Protein AF-A0A915CL93-F1 (afdb_monomer_lite)

Organism: Parascaris univalens (NCBI:txid6257)

InterPro domains:
  IPR016641 Nascent polypeptide-associated complex subunit alpha-like [PTHR21713] (2-51)
  IPR044034 Nascent polypeptide-associated complex subunit alpha-like, UBA domain [PF19026] (11-50)

Secondary structure (DSSP, 8-state):
---------TTS-HHHHHHHHHHHT--HHHHHHHHHHTTT-HHHHHHHHH-

pLDDT: mean 84.63, std 12.68, range [45.41, 93.06]

Foldseek 3Di:
DPPPPPLDLVPADPVLLVLLCVLLVDDSNLSSVLCVVVVNPSVSSNVVSND

Structure (mmCIF, N/CA/C/O backbone):
data_AF-A0A915CL93-F1
#
_entry.id   AF-A0A915CL93-F1
#
loop_
_atom_site.group_PDB
_atom_site.id
_atom_site.type_symbol
_atom_site.label_atom_id
_atom_site.label_alt_id
_atom_site.label_comp_id
_atom_site.label_asym_id
_atom_site.label_entity_id
_atom_site.label_seq_id
_atom_site.pdbx_PDB_ins_code
_atom_site.Cartn_x
_atom_site.Cartn_y
_atom_site.Cartn_z
_atom_site.occupancy
_atom_site.B_iso_or_equiv
_atom_site.auth_seq_id
_atom_site.auth_comp_id
_atom_site.auth_asym_id
_atom_site.auth_atom_id
_atom_site.pdbx_PDB_model_num
ATOM 1 N N . SER A 1 1 ? -1.602 24.017 -4.176 1.00 45.72 1 SER A N 1
ATOM 2 C CA . SER A 1 1 ? -1.655 23.620 -2.760 1.00 45.72 1 SER A CA 1
ATOM 3 C C . SER A 1 1 ? -1.910 22.136 -2.722 1.00 45.72 1 SER A C 1
ATOM 5 O O . SER A 1 1 ? -3.061 21.708 -2.712 1.00 45.72 1 SER A O 1
ATOM 7 N N . ASP A 1 2 ? -0.835 21.375 -2.880 1.00 45.41 2 ASP A N 1
ATOM 8 C CA . ASP A 1 2 ? -0.856 19.925 -2.998 1.00 45.41 2 ASP A CA 1
ATOM 9 C C . ASP A 1 2 ? -1.463 19.332 -1.731 1.00 45.41 2 ASP A C 1
ATOM 11 O O . ASP A 1 2 ? -0.994 19.573 -0.622 1.00 45.41 2 ASP A O 1
ATOM 15 N N . GLN A 1 3 ? -2.597 18.657 -1.906 1.00 53.09 3 GLN A N 1
ATOM 16 C CA . GLN A 1 3 ? -3.405 18.085 -0.836 1.00 53.09 3 GLN A CA 1
ATOM 17 C C . GLN A 1 3 ? -2.689 16.860 -0.247 1.00 53.09 3 GLN A C 1
ATOM 19 O O . GLN A 1 3 ? -3.104 15.719 -0.442 1.00 53.09 3 GLN A O 1
ATOM 24 N N . GLU A 1 4 ? -1.604 17.105 0.480 1.00 56.38 4 GLU A N 1
ATOM 25 C CA . GLU A 1 4 ? -0.989 16.186 1.437 1.00 56.38 4 GLU A CA 1
ATOM 26 C C . GLU A 1 4 ? -1.717 16.296 2.786 1.00 56.38 4 GLU A C 1
ATOM 28 O O . GLU A 1 4 ? -1.110 16.447 3.839 1.00 56.38 4 GLU A O 1
ATOM 33 N N . GLY A 1 5 ? -3.053 16.276 2.756 1.00 55.88 5 GLY A N 1
ATOM 34 C CA . GLY A 1 5 ? -3.833 16.075 3.972 1.00 55.88 5 GLY A CA 1
ATOM 35 C C . GLY A 1 5 ? -3.563 14.666 4.479 1.00 55.88 5 GLY A C 1
ATOM 36 O O . GLY A 1 5 ? -3.558 13.739 3.667 1.00 55.88 5 GLY A O 1
ATOM 37 N N . GLU A 1 6 ? -3.302 14.527 5.779 1.00 59.41 6 GLU A N 1
ATOM 38 C CA . GLU A 1 6 ? -3.071 13.253 6.464 1.00 59.41 6 GLU A CA 1
ATOM 39 C C . GLU A 1 6 ? -4.041 12.190 5.940 1.00 59.41 6 GLU A C 1
ATOM 41 O O . GLU A 1 6 ? -5.253 12.250 6.157 1.00 59.41 6 GLU A O 1
ATOM 46 N N . ILE A 1 7 ? -3.511 11.252 5.155 1.00 71.81 7 ILE A N 1
ATOM 47 C CA . ILE A 1 7 ? -4.335 10.208 4.567 1.00 71.81 7 ILE A CA 1
ATOM 48 C C . ILE A 1 7 ? -4.519 9.177 5.658 1.00 71.81 7 ILE A C 1
ATOM 50 O O . ILE A 1 7 ? -3.568 8.513 6.065 1.00 71.81 7 ILE A O 1
ATOM 54 N N . ASP A 1 8 ? -5.750 9.090 6.142 1.00 76.44 8 ASP A N 1
ATOM 55 C CA . ASP A 1 8 ? -6.141 8.143 7.167 1.00 76.44 8 ASP A CA 1
ATOM 56 C C . ASP A 1 8 ? -5.720 6.719 6.761 1.00 76.44 8 ASP A C 1
ATOM 58 O O . ASP A 1 8 ? -6.203 6.179 5.762 1.00 76.44 8 ASP A O 1
ATOM 62 N N . ALA A 1 9 ? -4.797 6.145 7.529 1.00 81.25 9 ALA A N 1
ATOM 63 C CA . ALA A 1 9 ? -4.290 4.787 7.366 1.00 81.25 9 ALA A CA 1
ATOM 64 C C . ALA A 1 9 ? -5.021 3.783 8.276 1.00 81.25 9 ALA A C 1
ATOM 66 O O . ALA A 1 9 ? -4.560 2.656 8.441 1.00 81.25 9 ALA A O 1
ATOM 67 N N . THR A 1 10 ? -6.145 4.173 8.893 1.00 84.62 10 THR A N 1
ATOM 68 C CA . THR A 1 10 ? -6.923 3.281 9.758 1.00 84.62 10 THR A CA 1
ATOM 69 C C . THR A 1 10 ? -7.360 2.043 8.977 1.00 84.62 10 THR A C 1
ATOM 71 O O . THR A 1 10 ? -8.033 2.147 7.953 1.00 84.62 10 THR A O 1
ATOM 74 N N . GLY A 1 11 ? -6.969 0.867 9.471 1.00 84.00 11 GLY A N 1
ATOM 75 C CA . GLY A 1 11 ? -7.269 -0.420 8.842 1.00 84.00 11 GLY A CA 1
ATOM 76 C C . GLY A 1 11 ? -6.275 -0.866 7.766 1.00 84.00 11 GLY A C 1
ATOM 77 O O . GLY A 1 11 ? -6.479 -1.937 7.206 1.00 84.00 11 GLY A O 1
ATOM 78 N N . ILE A 1 12 ? -5.219 -0.092 7.497 1.00 88.19 12 ILE A N 1
ATOM 79 C CA . ILE A 1 12 ? -4.085 -0.511 6.667 1.00 88.19 12 ILE A CA 1
ATOM 80 C C . ILE A 1 12 ? -2.930 -0.908 7.589 1.00 88.19 12 ILE A C 1
ATOM 82 O O . ILE A 1 12 ? -2.578 -0.163 8.507 1.00 88.19 12 ILE A O 1
ATOM 86 N N . GLU A 1 13 ? -2.307 -2.060 7.337 1.00 92.00 13 GLU A N 1
ATOM 87 C CA . GLU A 1 13 ? -1.105 -2.447 8.070 1.00 92.00 13 GLU A CA 1
ATOM 88 C C . GLU A 1 13 ? 0.098 -1.595 7.648 1.00 92.00 13 GLU A C 1
ATOM 90 O O . GLU A 1 13 ? 0.363 -1.364 6.469 1.00 92.00 13 GLU A O 1
ATOM 95 N N . GLU A 1 14 ? 0.889 -1.150 8.621 1.00 90.25 14 GLU A N 1
ATOM 96 C CA . GLU A 1 14 ? 2.078 -0.335 8.352 1.00 90.25 14 GLU A CA 1
ATOM 97 C C . GLU A 1 14 ? 3.118 -1.076 7.498 1.00 90.25 14 GLU A C 1
ATOM 99 O O . GLU A 1 14 ? 3.773 -0.475 6.645 1.00 90.25 14 GLU A O 1
ATOM 104 N N . LYS A 1 15 ? 3.184 -2.403 7.653 1.00 91.56 15 LYS A N 1
ATOM 105 C CA . LYS A 1 15 ? 4.007 -3.293 6.831 1.00 91.56 15 LYS A CA 1
ATOM 106 C C . LYS A 1 15 ? 3.616 -3.252 5.353 1.00 91.56 15 LYS A C 1
ATOM 108 O O . LYS A 1 15 ? 4.492 -3.283 4.489 1.00 91.56 15 LYS A O 1
ATOM 113 N N . ASP A 1 16 ? 2.325 -3.153 5.061 1.00 92.56 16 ASP A N 1
ATOM 114 C CA . ASP A 1 16 ? 1.808 -3.108 3.694 1.00 92.56 16 ASP A CA 1
ATOM 115 C C . ASP A 1 16 ? 2.182 -1.787 3.035 1.00 92.56 16 ASP A C 1
ATOM 117 O O . ASP A 1 16 ? 2.629 -1.752 1.890 1.00 92.56 16 ASP A O 1
ATOM 121 N N . ILE A 1 17 ? 2.085 -0.695 3.795 1.00 91.75 17 ILE A N 1
ATOM 122 C CA . ILE A 1 17 ? 2.499 0.634 3.349 1.00 91.75 17 ILE A CA 1
ATOM 123 C C . ILE A 1 17 ? 3.997 0.647 3.032 1.00 91.75 17 ILE A C 1
ATOM 125 O O . ILE A 1 17 ? 4.383 1.160 1.981 1.00 91.75 17 ILE A O 1
ATOM 129 N N . GLU A 1 18 ? 4.840 0.084 3.904 1.00 92.62 18 GLU A N 1
ATOM 130 C CA . GLU A 1 18 ? 6.284 -0.020 3.659 1.00 92.62 18 GLU A CA 1
ATOM 131 C C . GLU 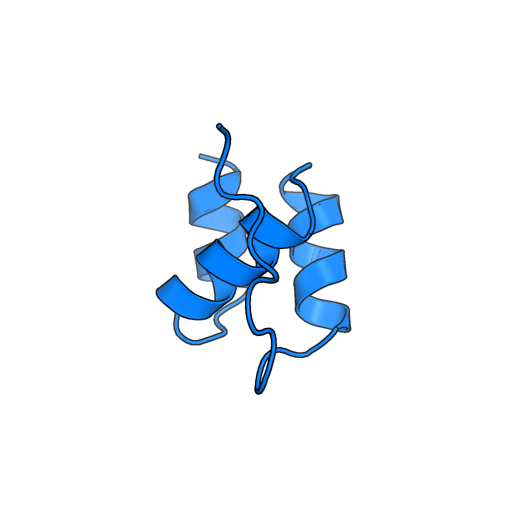A 1 18 ? 6.606 -0.881 2.435 1.00 92.62 18 GLU A C 1
ATOM 133 O O . GLU A 1 18 ? 7.422 -0.472 1.606 1.00 92.62 18 GLU A O 1
ATOM 138 N N . LEU A 1 19 ? 5.947 -2.033 2.279 1.00 92.69 19 LEU A N 1
ATOM 139 C CA . LEU A 1 19 ? 6.123 -2.902 1.114 1.00 92.69 19 LEU A CA 1
ATOM 140 C C . LEU A 1 19 ? 5.756 -2.181 -0.182 1.00 92.69 19 LEU A C 1
ATOM 142 O O . LEU A 1 19 ? 6.532 -2.212 -1.138 1.00 92.69 19 LEU A O 1
ATOM 146 N N . VAL A 1 20 ? 4.615 -1.493 -0.206 1.00 91.56 20 VAL A N 1
ATOM 147 C CA . VAL A 1 20 ? 4.170 -0.721 -1.370 1.00 91.56 20 VAL A CA 1
ATOM 148 C C . VAL A 1 20 ? 5.118 0.446 -1.649 1.00 91.56 20 VAL A C 1
ATOM 150 O O . VAL A 1 20 ? 5.510 0.644 -2.797 1.00 91.56 20 VAL A O 1
ATOM 153 N N . CYS A 1 21 ? 5.553 1.189 -0.626 1.00 92.38 21 CYS A N 1
ATOM 154 C CA . CYS A 1 21 ? 6.525 2.274 -0.796 1.00 92.38 21 CYS A CA 1
ATOM 155 C C . CYS A 1 21 ? 7.854 1.762 -1.357 1.00 92.38 21 CYS A C 1
ATOM 157 O O . CYS A 1 21 ? 8.406 2.378 -2.264 1.00 92.38 21 CYS A O 1
ATOM 159 N N . SER A 1 22 ? 8.358 0.636 -0.844 1.00 93.06 22 SER A N 1
ATOM 160 C CA . SER A 1 22 ? 9.648 0.080 -1.252 1.00 93.06 22 SER A CA 1
ATOM 161 C C . SER A 1 22 ? 9.607 -0.568 -2.633 1.00 93.06 22 SER A C 1
ATOM 163 O O . SER A 1 22 ? 10.589 -0.462 -3.363 1.00 93.06 22 SER A O 1
ATOM 165 N N . GLN A 1 23 ? 8.524 -1.263 -2.992 1.00 91.38 23 GLN A N 1
ATOM 166 C CA . GLN A 1 23 ? 8.427 -1.942 -4.288 1.00 91.38 23 GLN A CA 1
ATOM 167 C C . GLN A 1 23 ? 7.979 -1.008 -5.409 1.00 91.38 23 GLN A C 1
ATOM 169 O O . GLN A 1 23 ? 8.525 -1.075 -6.506 1.00 91.38 23 GLN A O 1
ATOM 174 N N . ALA A 1 24 ? 7.021 -0.120 -5.137 1.00 91.69 24 ALA A N 1
ATOM 175 C CA . ALA A 1 24 ? 6.535 0.834 -6.127 1.00 91.69 24 ALA A CA 1
ATOM 176 C C . ALA A 1 24 ? 7.316 2.156 -6.142 1.00 91.69 24 ALA A C 1
ATOM 178 O O . ALA A 1 24 ? 7.069 3.008 -6.991 1.00 91.69 24 ALA A O 1
ATOM 179 N N . ASN A 1 25 ? 8.267 2.335 -5.218 1.00 90.31 25 ASN A N 1
ATOM 180 C CA . ASN A 1 25 ? 9.091 3.537 -5.096 1.00 90.31 25 ASN A CA 1
ATOM 181 C C . ASN A 1 25 ? 8.244 4.825 -4.994 1.00 90.31 25 ASN A C 1
ATOM 183 O O . ASN A 1 25 ? 8.518 5.839 -5.642 1.00 90.31 25 ASN A O 1
ATOM 187 N N . VAL A 1 26 ? 7.181 4.769 -4.185 1.00 89.69 26 VAL A N 1
ATOM 188 C CA . VAL A 1 26 ? 6.240 5.877 -3.959 1.00 89.69 26 VAL A CA 1
ATOM 189 C C . VAL A 1 26 ? 6.268 6.366 -2.515 1.00 89.69 26 VAL A C 1
ATOM 191 O O . VAL A 1 26 ? 6.772 5.702 -1.615 1.00 89.69 26 VAL A O 1
ATOM 194 N N . THR A 1 27 ? 5.695 7.546 -2.278 1.00 90.44 27 THR A N 1
ATOM 195 C CA . THR A 1 27 ? 5.550 8.096 -0.927 1.00 90.44 27 THR A CA 1
ATOM 196 C C . THR A 1 27 ? 4.472 7.365 -0.129 1.00 90.44 27 THR A C 1
ATOM 198 O O . THR A 1 27 ? 3.510 6.837 -0.694 1.00 90.44 27 THR A O 1
ATOM 201 N N . ARG A 1 28 ? 4.576 7.428 1.206 1.00 89.50 28 ARG A N 1
ATOM 202 C CA . ARG A 1 28 ? 3.615 6.833 2.150 1.00 89.50 28 ARG A CA 1
ATOM 203 C C . ARG A 1 28 ? 2.164 7.182 1.815 1.00 89.50 28 ARG A C 1
ATOM 205 O O . ARG A 1 28 ? 1.314 6.306 1.747 1.00 89.50 28 ARG A O 1
ATOM 212 N N . ASN A 1 29 ? 1.894 8.450 1.514 1.00 89.25 29 ASN A N 1
ATOM 213 C CA . ASN A 1 29 ? 0.562 8.924 1.138 1.00 89.25 29 ASN A CA 1
ATOM 214 C C . ASN A 1 29 ? 0.031 8.247 -0.137 1.00 89.25 29 ASN A C 1
ATOM 216 O O . ASN A 1 29 ? -1.138 7.868 -0.205 1.00 89.25 29 ASN A O 1
ATOM 220 N N . ARG A 1 30 ? 0.881 8.060 -1.152 1.00 89.06 30 ARG A N 1
ATOM 221 C CA . ARG A 1 30 ? 0.492 7.345 -2.375 1.00 89.06 30 ARG A CA 1
ATOM 222 C C . ARG A 1 30 ? 0.237 5.867 -2.111 1.00 89.06 30 ARG A C 1
ATOM 224 O O . ARG A 1 30 ? -0.769 5.356 -2.594 1.00 89.06 30 ARG A O 1
ATOM 231 N N . ALA A 1 31 ? 1.084 5.226 -1.309 1.00 91.44 31 ALA A N 1
ATOM 232 C CA . ALA A 1 31 ? 0.896 3.840 -0.899 1.00 91.44 31 ALA A CA 1
ATOM 233 C C . ALA A 1 31 ? -0.425 3.641 -0.139 1.00 91.44 31 ALA A C 1
ATOM 235 O O . ALA A 1 31 ? -1.209 2.773 -0.504 1.00 91.44 31 ALA A O 1
ATOM 236 N N . ILE A 1 32 ? -0.726 4.499 0.842 1.00 90.19 32 ILE A N 1
ATOM 237 C CA . ILE A 1 32 ? -1.984 4.458 1.606 1.00 90.19 32 ILE A CA 1
ATOM 238 C C . ILE A 1 32 ? -3.188 4.629 0.675 1.00 90.19 32 ILE A C 1
ATOM 240 O O . ILE A 1 32 ? -4.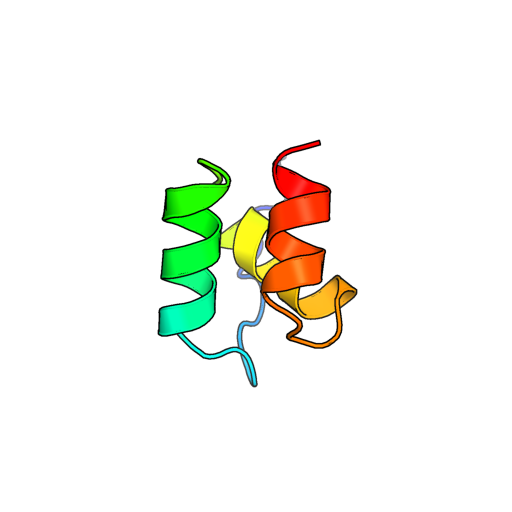153 3.881 0.785 1.00 90.19 32 ILE A O 1
ATOM 244 N N . LYS A 1 33 ? -3.141 5.582 -0.266 1.00 89.69 33 LYS A N 1
ATOM 245 C CA . LYS A 1 33 ? -4.221 5.783 -1.248 1.00 89.69 33 LYS A CA 1
ATOM 246 C C . LYS A 1 33 ? -4.438 4.562 -2.138 1.00 89.69 33 LYS A C 1
ATOM 248 O O . LYS A 1 33 ? -5.589 4.211 -2.378 1.00 89.69 33 LYS A O 1
ATOM 253 N N . ALA A 1 34 ? -3.360 3.950 -2.625 1.00 91.00 34 ALA A N 1
ATOM 254 C CA . ALA A 1 34 ? -3.439 2.758 -3.463 1.00 91.00 34 ALA A CA 1
ATOM 255 C C . ALA A 1 34 ? -3.999 1.569 -2.678 1.00 91.00 34 ALA A C 1
ATOM 257 O O . ALA A 1 34 ? -4.946 0.942 -3.132 1.00 91.00 34 ALA A O 1
ATOM 258 N N . LEU A 1 35 ? -3.506 1.337 -1.459 1.00 91.50 35 LEU A N 1
ATOM 259 C CA . LEU A 1 35 ? -4.021 0.297 -0.567 1.00 91.50 35 LEU A CA 1
ATOM 260 C C . LEU A 1 35 ? -5.504 0.513 -0.255 1.00 91.50 35 LEU A C 1
ATOM 262 O O . LEU A 1 35 ? -6.289 -0.412 -0.404 1.00 91.50 35 LEU A O 1
ATOM 266 N N . LYS A 1 36 ? -5.930 1.741 0.067 1.00 89.44 36 LYS A N 1
ATOM 267 C CA . LYS A 1 36 ? -7.353 2.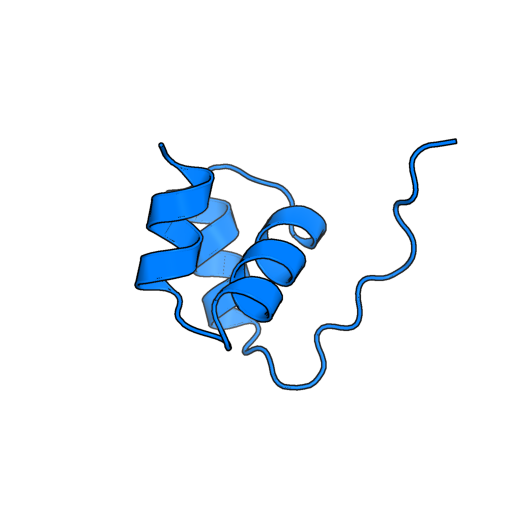050 0.298 1.00 89.44 36 LYS A CA 1
ATOM 268 C C . LYS A 1 36 ? -8.223 1.823 -0.938 1.00 89.44 36 LYS A C 1
ATOM 270 O O . LYS A 1 36 ? -9.367 1.413 -0.803 1.00 89.44 36 LYS A O 1
ATOM 275 N N . LYS A 1 37 ? -7.711 2.126 -2.133 1.00 89.88 37 LYS A N 1
ATOM 276 C CA . LYS A 1 37 ? -8.432 1.918 -3.397 1.00 89.88 37 LYS A CA 1
ATOM 277 C C . LYS A 1 37 ? -8.502 0.437 -3.782 1.00 89.88 37 LYS A C 1
ATOM 279 O O . LYS A 1 37 ? -9.463 0.028 -4.424 1.00 89.88 37 LYS A O 1
ATOM 284 N N . ALA A 1 38 ? -7.497 -0.332 -3.380 1.00 90.12 38 ALA A N 1
ATOM 285 C CA . ALA A 1 38 ? -7.387 -1.765 -3.594 1.00 90.12 38 ALA A CA 1
ATOM 286 C C . ALA A 1 38 ? -7.981 -2.596 -2.438 1.00 90.12 38 ALA A C 1
ATOM 288 O O . ALA A 1 38 ? -7.699 -3.784 -2.360 1.00 90.12 38 ALA A O 1
ATOM 289 N N . ASP A 1 39 ? -8.763 -2.002 -1.524 1.00 90.12 39 ASP A N 1
ATOM 290 C CA . ASP A 1 39 ? -9.332 -2.684 -0.347 1.00 90.12 39 ASP A CA 1
ATOM 291 C C . ASP A 1 39 ? -8.279 -3.442 0.497 1.00 90.12 39 ASP A C 1
ATOM 293 O O . ASP A 1 39 ? -8.473 -4.584 0.911 1.00 90.12 39 ASP A O 1
ATOM 297 N N . ASN A 1 40 ? -7.145 -2.785 0.757 1.00 87.62 40 ASN A N 1
ATOM 298 C CA . ASN A 1 40 ? -5.953 -3.313 1.433 1.00 87.62 40 ASN A CA 1
ATOM 299 C C . ASN A 1 40 ? -5.238 -4.456 0.689 1.00 87.62 40 ASN A C 1
ATOM 301 O O . ASN A 1 40 ? -4.370 -5.117 1.256 1.00 87.62 40 ASN A O 1
ATOM 305 N N . ASP A 1 41 ? -5.544 -4.682 -0.589 1.00 92.25 41 ASP A N 1
ATOM 306 C CA . ASP A 1 41 ? -4.816 -5.641 -1.414 1.00 92.25 41 ASP A CA 1
ATOM 307 C C . ASP A 1 41 ? -3.472 -5.059 -1.872 1.00 92.25 41 ASP A C 1
ATOM 309 O O . ASP A 1 41 ? -3.379 -4.231 -2.783 1.00 92.25 41 ASP A O 1
ATOM 313 N N . ILE A 1 42 ? -2.407 -5.533 -1.232 1.00 90.69 42 ILE A N 1
ATOM 314 C CA . ILE A 1 42 ? -1.022 -5.137 -1.498 1.00 90.69 42 ILE A CA 1
ATOM 315 C C . ILE A 1 42 ? -0.623 -5.423 -2.945 1.00 90.69 42 ILE A C 1
ATOM 317 O O . ILE A 1 42 ? 0.074 -4.617 -3.556 1.00 90.69 42 ILE A O 1
ATOM 321 N N . VAL A 1 43 ? -1.026 -6.566 -3.504 1.00 91.62 43 VAL A N 1
ATOM 322 C CA . VAL A 1 43 ? -0.591 -6.978 -4.844 1.00 91.62 43 VAL A CA 1
ATOM 323 C C . VAL A 1 43 ? -1.210 -6.051 -5.877 1.00 91.62 43 VAL A C 1
ATOM 325 O O . VAL A 1 43 ? -0.495 -5.523 -6.729 1.00 91.62 43 VAL A O 1
ATOM 328 N N . ASN A 1 44 ? -2.511 -5.789 -5.747 1.00 91.88 44 ASN A N 1
ATOM 329 C CA . ASN A 1 44 ? -3.207 -4.840 -6.609 1.00 91.88 44 ASN A CA 1
ATOM 330 C C . ASN A 1 44 ? -2.667 -3.414 -6.436 1.00 91.88 44 ASN A C 1
ATOM 332 O O . ASN A 1 44 ? -2.422 -2.740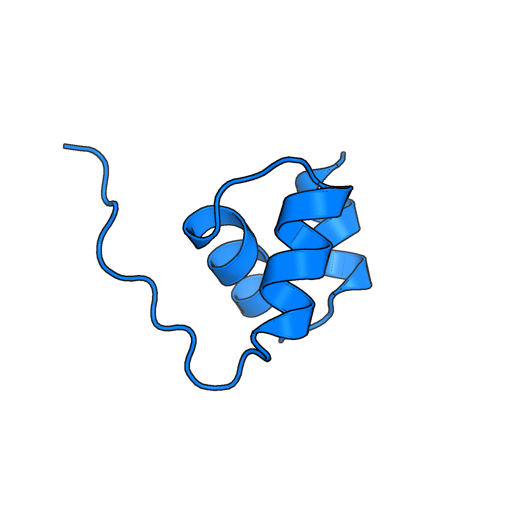 -7.434 1.00 91.88 44 ASN A O 1
ATOM 336 N N . ALA A 1 45 ? -2.392 -2.976 -5.204 1.00 92.38 45 ALA A N 1
ATOM 337 C CA . ALA A 1 45 ? -1.807 -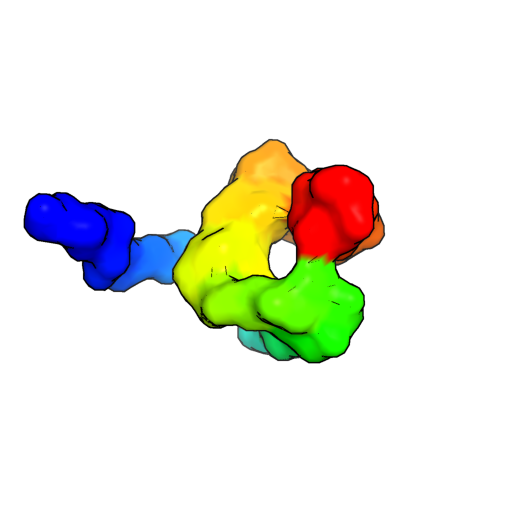1.662 -4.947 1.00 92.38 45 ALA A CA 1
ATOM 338 C C . ALA A 1 45 ? -0.403 -1.507 -5.565 1.00 92.38 45 ALA A C 1
ATOM 340 O O . ALA A 1 45 ? -0.120 -0.487 -6.192 1.00 92.38 45 ALA A O 1
ATOM 341 N N . ILE A 1 46 ? 0.478 -2.509 -5.428 1.00 91.44 46 ILE A N 1
ATOM 342 C CA . ILE A 1 46 ? 1.815 -2.500 -6.047 1.00 91.44 46 ILE A CA 1
ATOM 343 C C . ILE A 1 46 ? 1.692 -2.507 -7.570 1.00 91.44 46 ILE A C 1
ATOM 345 O O . ILE A 1 46 ? 2.370 -1.721 -8.230 1.00 91.44 46 ILE A O 1
ATOM 349 N N . MET A 1 47 ? 0.834 -3.362 -8.137 1.00 91.31 47 MET A N 1
ATOM 350 C CA . MET A 1 47 ? 0.615 -3.419 -9.585 1.00 91.31 47 MET A CA 1
ATOM 351 C C . MET A 1 47 ? 0.118 -2.079 -10.133 1.00 91.31 47 MET A C 1
ATOM 353 O O . MET A 1 47 ? 0.634 -1.616 -11.143 1.00 91.31 47 MET A O 1
ATOM 357 N N . GLU A 1 48 ? -0.824 -1.423 -9.454 1.00 87.75 48 GLU A N 1
ATOM 358 C CA . GLU A 1 48 ? -1.358 -0.125 -9.884 1.00 87.75 48 GLU A CA 1
ATOM 359 C C . GLU A 1 48 ? -0.318 1.007 -9.798 1.00 87.75 48 GLU A C 1
ATOM 361 O O . GLU A 1 48 ? -0.386 1.964 -10.563 1.00 87.75 48 GLU A O 1
ATOM 366 N N . LEU A 1 49 ? 0.648 0.915 -8.879 1.00 87.00 49 LEU A N 1
ATOM 367 C CA . LEU A 1 49 ? 1.674 1.943 -8.676 1.00 87.00 49 LEU A CA 1
ATOM 368 C C . LEU A 1 49 ? 2.972 1.709 -9.465 1.00 87.00 49 LEU A C 1
ATOM 370 O O . LEU A 1 49 ? 3.766 2.639 -9.595 1.00 87.00 49 LEU A O 1
ATOM 374 N N . THR A 1 50 ? 3.213 0.487 -9.944 1.00 82.62 50 THR A N 1
ATOM 375 C CA . THR A 1 50 ? 4.405 0.125 -10.736 1.00 82.62 50 THR A CA 1
ATOM 376 C C . THR A 1 50 ? 4.161 0.123 -12.243 1.00 82.62 50 THR A C 1
ATOM 378 O O . THR A 1 50 ? 5.137 0.188 -12.995 1.00 82.62 50 THR A O 1
ATOM 381 N N . MET A 1 51 ? 2.900 0.035 -12.680 1.00 72.38 51 MET A N 1
ATOM 382 C CA . MET A 1 51 ? 2.509 0.096 -14.094 1.00 72.38 51 MET A CA 1
ATOM 383 C C . MET A 1 51 ? 2.277 1.518 -14.606 1.00 72.38 51 MET A C 1
ATOM 385 O O . MET A 1 51 ? 1.855 2.396 -13.822 1.00 72.38 51 MET A O 1
#

Sequence (51 aa):
SDQEGEIDATGIEEKDIELVCSQANVTRNRAIKALKKADNDIVNAIMELTM

Radi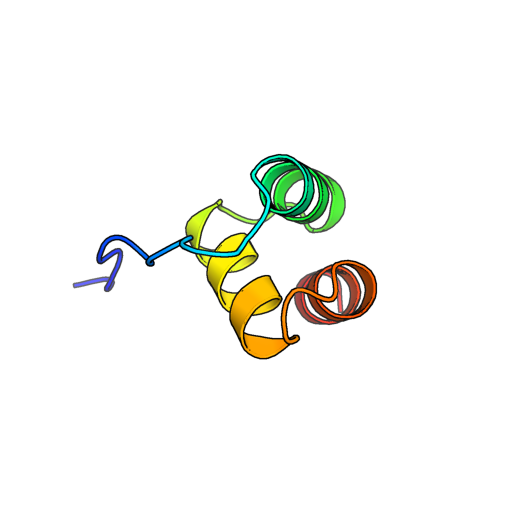us of gyration: 9.95 Å; chains: 1; bounding box: 19×31×24 Å